Protein AF-A0A565AP96-F1 (afdb_monomer_lite)

pLDDT: mean 85.31, std 14.48, range [51.69, 97.5]

Secondary structure (DSSP, 8-state):
-EETTEE------------BTTB-S-SS-----HHHHHHTSSBGGGG-EEETTTTEEE-TTS-HHHHHHHT---BSS---

InterPro domains:
  IPR002646 Poly A polymerase, head domain [PF01743] (5-73)
  IPR043519 Nucleotidyltransferase superfamily [G3DSA:3.30.460.10] (1-69)
  IPR043519 Nucleotidyltransferase superfamily [SSF81301] (3-70)

Structure (mmCIF, N/CA/C/O backbone):
data_AF-A0A565AP96-F1
#
_entry.id   AF-A0A565AP96-F1
#
loop_
_atom_site.group_PDB
_atom_site.id
_atom_site.type_symbol
_atom_site.label_atom_id
_atom_site.label_alt_id
_atom_site.label_comp_id
_atom_site.label_asym_id
_atom_site.label_entity_id
_atom_site.label_seq_id
_atom_site.pdbx_PDB_ins_code
_atom_site.Cartn_x
_atom_site.Cartn_y
_atom_site.Cartn_z
_atom_site.occupancy
_atom_site.B_iso_or_equiv
_atom_site.auth_seq_id
_atom_site.auth_comp_id
_atom_site.auth_asym_id
_atom_site.auth_atom_id
_atom_site.pdbx_PDB_model_num
ATOM 1 N N . MET A 1 1 ? -4.260 -17.902 -8.252 1.00 88.19 1 MET A N 1
ATOM 2 C CA . MET A 1 1 ? -4.003 -19.272 -7.721 1.00 88.19 1 MET A CA 1
ATOM 3 C C . MET A 1 1 ? -4.943 -19.536 -6.546 1.00 88.19 1 MET A C 1
ATOM 5 O O . MET A 1 1 ? -5.304 -18.577 -5.881 1.00 88.19 1 MET A O 1
ATOM 9 N N . ARG A 1 2 ? -5.367 -20.781 -6.272 1.00 93.75 2 ARG A N 1
ATOM 10 C CA . ARG A 1 2 ? -6.218 -21.082 -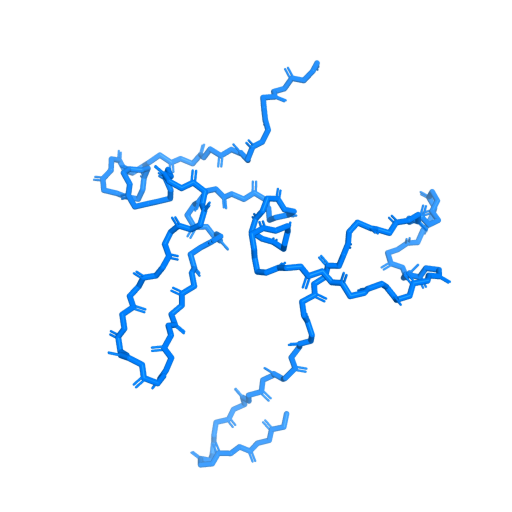5.104 1.00 93.75 2 ARG A CA 1
ATOM 11 C C . ARG A 1 2 ? -5.387 -21.675 -3.962 1.00 93.75 2 ARG A C 1
ATOM 13 O O . ARG A 1 2 ? -4.792 -22.731 -4.141 1.00 93.75 2 ARG A O 1
ATOM 20 N N . LEU A 1 3 ? -5.353 -21.011 -2.809 1.00 94.31 3 LEU A N 1
ATOM 21 C CA . LEU A 1 3 ? -4.647 -21.445 -1.596 1.00 94.31 3 LEU A CA 1
ATOM 22 C C . LEU A 1 3 ? -5.619 -21.420 -0.418 1.00 94.31 3 LEU A C 1
ATOM 24 O O . LEU A 1 3 ? -6.343 -20.445 -0.251 1.00 94.31 3 LEU A O 1
ATOM 28 N N . TYR A 1 4 ? -5.671 -22.493 0.377 1.00 93.94 4 TYR A N 1
ATOM 29 C CA . TYR A 1 4 ? -6.615 -22.627 1.502 1.00 93.94 4 TYR A CA 1
ATOM 30 C C . TYR A 1 4 ? -8.057 -22.234 1.139 1.00 93.94 4 TYR A C 1
ATOM 32 O O . TYR A 1 4 ? -8.745 -21.528 1.869 1.00 93.94 4 TYR A O 1
ATOM 40 N N . ASN A 1 5 ? -8.505 -22.686 -0.035 1.00 94.38 5 ASN A N 1
ATOM 41 C CA . ASN A 1 5 ? -9.818 -22.391 -0.606 1.00 94.38 5 ASN A CA 1
ATOM 42 C C . ASN A 1 5 ? -10.072 -20.919 -1.005 1.00 94.38 5 ASN A C 1
ATOM 44 O O . ASN A 1 5 ? -11.157 -20.643 -1.516 1.00 94.38 5 ASN A O 1
ATOM 48 N N . GLN A 1 6 ? -9.081 -20.030 -0.880 1.00 96.06 6 GLN A N 1
ATOM 49 C CA . GLN A 1 6 ? -9.135 -18.622 -1.281 1.00 96.06 6 GLN A CA 1
ATOM 50 C C . GLN A 1 6 ? -8.405 -18.358 -2.597 1.00 96.06 6 GLN A C 1
ATOM 52 O O . GLN A 1 6 ? -7.395 -18.996 -2.901 1.00 96.06 6 GLN A O 1
ATOM 57 N N . TRP A 1 7 ? -8.908 -17.401 -3.375 1.00 96.94 7 TRP A N 1
ATOM 58 C CA . TRP A 1 7 ? -8.220 -16.901 -4.563 1.00 96.94 7 TRP A CA 1
ATOM 59 C C . TRP A 1 7 ? -7.152 -15.892 -4.153 1.00 96.94 7 TRP A C 1
ATOM 61 O O . TRP A 1 7 ? -7.449 -14.899 -3.498 1.00 96.94 7 TRP A O 1
ATOM 71 N N . ILE A 1 8 ? -5.909 -16.182 -4.527 1.00 94.50 8 ILE A N 1
ATOM 72 C CA . ILE A 1 8 ? -4.744 -15.344 -4.262 1.00 94.50 8 ILE A CA 1
ATOM 73 C C . ILE A 1 8 ? -4.055 -15.035 -5.583 1.00 94.50 8 ILE A C 1
ATOM 75 O O . ILE A 1 8 ? -3.677 -15.948 -6.333 1.00 94.50 8 ILE A O 1
ATOM 79 N N . ASP A 1 9 ? -3.870 -13.745 -5.827 1.00 93.44 9 ASP A N 1
ATOM 80 C CA . ASP A 1 9 ? -3.138 -13.230 -6.971 1.00 93.44 9 ASP A CA 1
ATOM 81 C C . ASP A 1 9 ? -1.711 -12.888 -6.559 1.00 93.44 9 ASP A C 1
ATOM 83 O O . ASP A 1 9 ? -1.472 -12.148 -5.606 1.00 93.44 9 ASP A O 1
ATOM 87 N N . PHE A 1 10 ? -0.756 -13.453 -7.292 1.00 90.81 10 PHE A N 1
ATOM 88 C CA . PHE A 1 10 ? 0.662 -13.161 -7.137 1.00 90.81 10 PHE A CA 1
ATOM 89 C C . PHE A 1 10 ? 1.035 -12.189 -8.240 1.00 90.81 10 PHE A C 1
ATOM 91 O O . PHE A 1 10 ? 1.035 -12.546 -9.418 1.00 90.81 10 PHE A O 1
ATOM 98 N N . VAL A 1 11 ? 1.299 -10.948 -7.851 1.00 87.50 11 VAL A N 1
ATOM 99 C CA . VAL A 1 11 ? 1.659 -9.869 -8.765 1.00 87.50 11 VAL A CA 1
ATOM 100 C C . VAL A 1 11 ? 3.052 -9.372 -8.416 1.00 87.50 11 VAL A C 1
ATOM 102 O O . VAL A 1 11 ? 3.399 -9.249 -7.243 1.00 87.50 11 VAL A O 1
ATOM 105 N N . HIS A 1 12 ? 3.861 -9.102 -9.436 1.00 85.12 12 HIS A N 1
ATOM 106 C CA . HIS A 1 12 ? 5.083 -8.328 -9.249 1.00 85.12 12 HIS A CA 1
ATOM 107 C C . HIS A 1 12 ? 4.746 -6.857 -8.993 1.00 85.12 12 HIS A C 1
ATOM 109 O O . HIS A 1 12 ? 3.656 -6.385 -9.338 1.00 85.12 12 HIS A O 1
ATOM 115 N N . LEU A 1 13 ? 5.705 -6.145 -8.400 1.00 86.19 13 LEU A N 1
ATOM 116 C CA . LEU A 1 13 ? 5.680 -4.689 -8.345 1.00 86.19 13 LEU A CA 1
ATOM 117 C C . LEU A 1 13 ? 5.712 -4.143 -9.781 1.00 86.19 13 LEU A C 1
ATOM 119 O O . LEU A 1 13 ? 6.361 -4.727 -10.653 1.00 86.19 13 LEU A O 1
ATOM 123 N N . ARG A 1 14 ? 4.955 -3.077 -10.039 1.00 75.75 14 ARG A N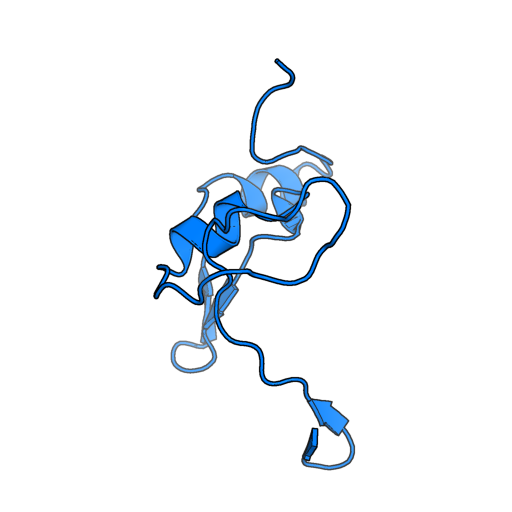 1
ATOM 124 C CA . ARG A 1 14 ? 4.815 -2.495 -11.375 1.00 75.75 14 ARG A CA 1
ATOM 125 C C . ARG A 1 14 ? 5.728 -1.280 -11.491 1.00 75.75 14 ARG A C 1
ATOM 127 O O . ARG A 1 14 ? 5.483 -0.279 -10.822 1.00 75.75 14 ARG A O 1
ATOM 134 N N . SER A 1 15 ? 6.729 -1.356 -12.364 1.00 69.81 15 SER A N 1
ATOM 135 C CA . SER A 1 15 ? 7.559 -0.202 -12.704 1.00 69.81 15 SER A CA 1
ATOM 136 C C . SER A 1 15 ? 6.780 0.807 -13.549 1.00 69.81 15 SER A C 1
ATOM 138 O O . SER A 1 15 ? 5.740 0.488 -14.143 1.00 69.81 15 SER A O 1
ATOM 140 N N . GLU A 1 16 ? 7.280 2.042 -13.609 1.00 59.47 16 GLU A N 1
ATOM 141 C CA . GLU A 1 16 ? 6.951 2.909 -14.735 1.00 59.47 16 GLU A CA 1
ATOM 142 C C . GLU A 1 16 ? 7.360 2.173 -16.009 1.00 59.47 16 GLU A C 1
ATOM 144 O O . GLU A 1 16 ? 8.490 1.713 -16.150 1.00 59.47 16 GLU A O 1
ATOM 149 N N . GLU A 1 17 ? 6.404 1.979 -16.903 1.00 58.91 17 GLU A N 1
ATOM 150 C CA . GLU A 1 17 ? 6.675 1.434 -18.216 1.00 58.91 17 GLU A CA 1
ATOM 151 C C . GLU A 1 17 ? 6.172 2.420 -19.248 1.00 58.91 17 GLU A C 1
ATOM 153 O O . GLU A 1 17 ? 5.115 3.032 -19.064 1.00 58.91 17 GLU A O 1
ATOM 158 N N . ASP A 1 18 ? 6.933 2.519 -20.339 1.00 51.69 18 ASP A N 1
ATOM 159 C CA . ASP A 1 18 ? 6.498 2.996 -21.645 1.00 51.69 18 ASP A CA 1
ATOM 160 C C . ASP A 1 18 ? 5.251 2.211 -22.070 1.00 51.69 18 ASP A C 1
ATOM 162 O O . ASP A 1 18 ? 5.312 1.263 -22.862 1.00 51.69 18 ASP A O 1
ATOM 166 N N . TYR A 1 19 ? 4.101 2.582 -21.512 1.00 54.75 19 TYR A N 1
ATOM 167 C CA . TYR A 1 19 ? 2.822 2.124 -22.003 1.00 54.75 19 TYR A CA 1
ATOM 168 C C . TYR A 1 19 ? 2.757 2.532 -23.466 1.00 54.75 19 TYR A C 1
ATOM 170 O O . TYR A 1 19 ? 2.992 3.689 -23.829 1.00 54.75 19 TYR A O 1
ATOM 178 N N . ASP A 1 20 ? 2.448 1.567 -24.328 1.00 55.72 20 ASP A N 1
ATOM 179 C CA . ASP A 1 20 ? 1.992 1.924 -25.656 1.00 55.72 20 ASP A CA 1
ATOM 180 C C . ASP A 1 20 ? 0.814 2.887 -25.478 1.00 55.72 20 ASP A C 1
ATOM 182 O O . ASP A 1 20 ? -0.068 2.634 -24.655 1.00 55.72 20 ASP A O 1
ATOM 186 N N . VAL A 1 21 ? 0.782 3.982 -26.238 1.00 63.25 21 VAL A N 1
ATOM 187 C CA . VAL A 1 21 ? -0.282 4.997 -26.152 1.00 63.25 21 VAL A CA 1
ATOM 188 C C . VAL A 1 21 ? -1.674 4.349 -26.264 1.00 63.25 21 VAL A C 1
ATOM 190 O O . VAL A 1 21 ? -2.655 4.880 -25.748 1.00 63.25 21 VAL A O 1
ATOM 193 N N . ASN A 1 22 ? -1.746 3.159 -26.873 1.00 68.31 22 ASN A N 1
ATOM 194 C CA . ASN A 1 22 ? -2.969 2.393 -27.078 1.00 68.31 22 ASN A CA 1
ATOM 195 C C . ASN A 1 22 ? -3.082 1.091 -26.257 1.00 68.31 22 ASN A C 1
ATOM 197 O O . ASN A 1 22 ? -4.055 0.358 -26.440 1.00 68.31 22 ASN A O 1
ATOM 201 N N . SER A 1 23 ? -2.127 0.749 -25.383 1.00 62.56 23 SER A N 1
ATOM 202 C CA . SER A 1 23 ? -2.160 -0.523 -24.647 1.00 62.56 23 SER A CA 1
ATOM 203 C C . SER A 1 23 ? -1.622 -0.416 -23.227 1.00 62.56 23 SER A C 1
ATOM 205 O O . SER A 1 23 ? -0.559 0.133 -22.964 1.00 62.56 23 SER A O 1
ATOM 207 N N . ARG A 1 24 ? -2.330 -1.065 -22.298 1.00 63.47 24 ARG A N 1
ATOM 208 C CA . ARG A 1 24 ? -1.870 -1.276 -20.917 1.00 63.47 24 ARG A CA 1
ATOM 209 C C . ARG A 1 24 ? -0.834 -2.396 -20.801 1.00 63.47 24 ARG A C 1
ATOM 211 O O . ARG A 1 24 ? -0.516 -2.800 -19.685 1.00 63.47 24 ARG A O 1
ATOM 218 N N . MET A 1 25 ? -0.372 -2.939 -21.930 1.00 58.78 25 MET A N 1
ATOM 219 C CA . MET A 1 25 ? 0.613 -4.003 -21.934 1.00 58.78 25 MET A CA 1
ATOM 220 C C . MET A 1 25 ? 2.026 -3.409 -21.827 1.00 58.78 25 MET A C 1
ATOM 222 O O . MET A 1 25 ? 2.409 -2.616 -22.689 1.00 58.78 25 MET A O 1
ATOM 226 N N . PRO A 1 26 ? 2.775 -3.781 -20.783 1.00 55.28 26 PRO A N 1
ATOM 227 C CA . PRO A 1 26 ? 4.131 -3.310 -20.565 1.00 55.28 26 PRO A CA 1
ATOM 228 C C . PRO A 1 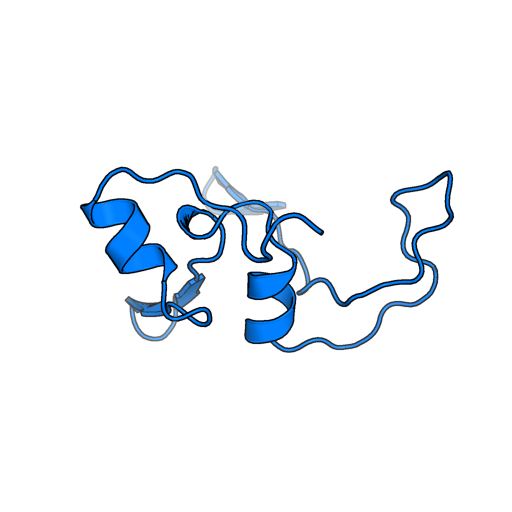26 ? 5.094 -3.685 -21.717 1.00 55.28 26 PRO A C 1
ATOM 230 O O . PRO A 1 26 ? 5.066 -4.825 -22.188 1.00 55.28 26 PRO A O 1
ATOM 233 N N . ARG A 1 27 ? 5.928 -2.744 -22.200 1.00 58.78 27 ARG A N 1
ATOM 234 C CA . ARG A 1 27 ? 6.951 -2.992 -23.245 1.00 58.78 27 ARG A CA 1
ATOM 235 C C . ARG A 1 27 ? 8.264 -3.545 -22.678 1.00 58.78 27 ARG A C 1
ATOM 237 O O . ARG A 1 27 ? 9.002 -4.197 -23.419 1.00 58.78 27 ARG A O 1
ATOM 244 N N . LYS A 1 28 ? 8.570 -3.295 -21.402 1.00 58.19 28 LYS A N 1
ATOM 245 C CA . LYS A 1 28 ? 9.815 -3.701 -20.743 1.00 58.19 28 LYS A CA 1
ATOM 246 C C . LYS A 1 28 ? 9.612 -3.806 -19.231 1.00 58.19 28 LYS A C 1
ATOM 248 O O . LYS A 1 28 ? 9.566 -2.798 -18.544 1.00 58.19 28 LYS A O 1
ATOM 253 N N . VAL A 1 29 ? 9.625 -5.033 -18.716 1.00 58.47 29 VAL A N 1
ATOM 254 C CA . VAL A 1 29 ? 9.555 -5.288 -17.271 1.00 58.47 29 VAL A CA 1
ATOM 255 C C . VAL A 1 29 ? 10.847 -4.810 -16.606 1.00 58.47 29 VAL A C 1
ATOM 257 O O . VAL A 1 29 ? 11.893 -5.446 -16.759 1.00 58.47 29 VAL A O 1
ATOM 260 N N . GLU A 1 30 ? 10.781 -3.703 -15.868 1.00 67.38 30 GLU A N 1
ATOM 261 C CA . GLU A 1 30 ? 11.874 -3.233 -15.016 1.00 67.38 30 GLU A CA 1
ATOM 262 C C . GLU A 1 30 ? 11.611 -3.599 -13.551 1.00 67.38 30 GLU A C 1
ATOM 264 O O . GLU A 1 30 ? 10.472 -3.708 -13.095 1.00 67.38 30 GLU A O 1
ATOM 269 N N . PHE A 1 31 ? 12.684 -3.837 -12.795 1.00 72.00 31 PHE A N 1
ATOM 270 C CA . PHE A 1 31 ? 12.564 -3.997 -11.352 1.00 72.00 31 PHE A CA 1
ATOM 271 C C . PHE A 1 31 ? 12.231 -2.639 -10.747 1.00 72.00 31 PHE A C 1
ATOM 273 O O . PHE A 1 31 ? 13.019 -1.711 -10.890 1.00 72.00 31 PHE A O 1
ATOM 280 N N . CYS A 1 32 ? 11.109 -2.541 -10.039 1.00 79.19 32 CYS A N 1
ATOM 281 C CA . CYS A 1 32 ? 10.797 -1.360 -9.248 1.00 79.19 32 CYS A CA 1
ATOM 282 C C . CYS A 1 32 ? 10.794 -1.671 -7.755 1.00 79.19 32 CYS A C 1
ATOM 284 O O . CYS A 1 32 ? 10.599 -2.804 -7.299 1.00 79.19 32 CYS A O 1
ATOM 286 N N . THR A 1 33 ? 11.010 -0.621 -6.986 1.00 89.25 33 THR A N 1
ATOM 287 C CA . THR A 1 33 ? 10.860 -0.604 -5.542 1.00 89.25 33 THR A CA 1
ATOM 288 C C . THR A 1 33 ? 9.378 -0.600 -5.161 1.00 89.25 33 THR A C 1
ATOM 290 O O . THR A 1 33 ? 8.491 -0.279 -5.955 1.00 89.25 33 THR A O 1
ATOM 293 N N . ARG A 1 34 ? 9.085 -0.968 -3.908 1.00 91.00 34 ARG A N 1
ATOM 294 C CA . ARG A 1 34 ? 7.715 -0.886 -3.373 1.00 91.00 34 ARG A CA 1
ATOM 295 C C . ARG A 1 34 ? 7.205 0.557 -3.355 1.00 91.00 34 ARG A C 1
ATOM 297 O O . ARG A 1 34 ? 6.013 0.775 -3.523 1.00 91.00 34 ARG A O 1
ATOM 304 N N . GLU A 1 35 ? 8.107 1.515 -3.150 1.00 91.62 35 GLU A N 1
ATOM 305 C CA . GLU A 1 35 ? 7.793 2.942 -3.133 1.00 91.62 35 GLU A CA 1
ATOM 306 C C . GLU A 1 35 ? 7.361 3.425 -4.524 1.00 91.62 35 GLU A C 1
ATOM 308 O O . GLU A 1 35 ? 6.303 4.036 -4.651 1.00 91.62 35 GLU A O 1
ATOM 313 N N . GLU A 1 36 ? 8.092 3.058 -5.579 1.00 90.06 36 GLU A N 1
ATOM 314 C CA . GLU A 1 36 ? 7.710 3.372 -6.965 1.00 90.06 36 GLU A CA 1
ATOM 315 C C . GLU A 1 36 ? 6.347 2.759 -7.349 1.00 90.06 36 GLU A C 1
ATOM 317 O O . GLU A 1 36 ? 5.508 3.456 -7.922 1.00 90.06 36 GLU A O 1
ATOM 322 N N . ASP A 1 37 ? 6.058 1.502 -6.966 1.00 90.56 37 ASP A N 1
ATOM 323 C CA . ASP A 1 37 ? 4.718 0.915 -7.188 1.00 90.56 37 ASP A CA 1
ATOM 324 C C . ASP A 1 37 ? 3.629 1.692 -6.432 1.00 90.56 37 ASP A C 1
ATOM 326 O O . ASP A 1 37 ? 2.537 1.885 -6.970 1.00 90.56 37 ASP A O 1
ATOM 330 N N . ALA A 1 38 ? 3.925 2.161 -5.212 1.00 92.38 38 ALA A N 1
ATOM 331 C CA . ALA A 1 38 ? 3.004 2.942 -4.389 1.00 92.38 38 ALA A CA 1
ATOM 332 C C . ALA A 1 38 ? 2.602 4.253 -5.083 1.00 92.38 38 ALA A C 1
ATOM 334 O O . ALA A 1 38 ? 1.410 4.557 -5.180 1.00 92.38 38 ALA A O 1
ATOM 335 N N . TYR A 1 39 ? 3.579 4.991 -5.620 1.00 90.88 39 TYR A N 1
ATOM 336 C CA . TYR A 1 39 ? 3.344 6.252 -6.333 1.00 90.88 39 TYR A CA 1
ATOM 337 C C . TYR A 1 39 ? 2.608 6.072 -7.666 1.00 90.88 39 TYR A C 1
ATOM 339 O O . TYR A 1 39 ? 1.926 6.993 -8.114 1.00 90.88 39 TYR A O 1
ATOM 347 N N . ARG A 1 40 ? 2.670 4.881 -8.272 1.00 87.50 40 ARG A N 1
ATOM 348 C CA . ARG A 1 40 ? 1.927 4.545 -9.497 1.00 87.50 40 ARG A CA 1
ATOM 349 C C . ARG A 1 40 ? 0.456 4.188 -9.250 1.00 87.50 40 ARG A C 1
ATOM 351 O O . ARG A 1 40 ? -0.299 3.966 -10.204 1.00 87.50 40 ARG A O 1
ATOM 358 N N . ARG A 1 41 ? 0.040 4.035 -7.990 1.00 89.94 41 ARG A N 1
ATOM 359 C CA . ARG A 1 41 ? -1.365 3.783 -7.647 1.00 89.94 41 ARG A CA 1
ATOM 360 C C . ARG A 1 41 ? -2.195 5.036 -7.887 1.00 89.94 41 ARG A C 1
ATOM 362 O O . ARG A 1 41 ? -1.704 6.157 -7.890 1.00 89.94 41 ARG A O 1
ATOM 369 N N . ASP A 1 42 ? -3.483 4.815 -8.088 1.00 90.69 42 ASP A N 1
ATOM 370 C CA . ASP A 1 42 ? -4.458 5.870 -8.318 1.00 90.69 42 ASP A CA 1
ATOM 371 C C . ASP A 1 42 ? -4.613 6.786 -7.098 1.00 90.69 42 ASP A C 1
ATOM 373 O O . ASP A 1 42 ? -4.529 8.006 -7.233 1.00 90.69 42 ASP A O 1
ATOM 377 N N . LEU A 1 43 ? -4.811 6.198 -5.917 1.00 94.69 43 LEU A N 1
ATOM 378 C CA . LEU A 1 43 ? -5.171 6.902 -4.690 1.00 94.69 43 LEU A CA 1
ATOM 379 C C . LEU A 1 43 ? -4.179 6.637 -3.556 1.00 94.69 43 LEU A C 1
ATOM 381 O O . LEU A 1 43 ? -3.662 5.525 -3.422 1.00 94.69 43 LEU A O 1
ATOM 385 N N . THR A 1 44 ? -3.997 7.631 -2.684 1.00 95.62 44 THR A N 1
ATOM 386 C CA . THR A 1 44 ? -3.148 7.544 -1.479 1.00 95.62 44 THR A CA 1
ATOM 387 C C . THR A 1 44 ? -3.575 6.419 -0.539 1.00 95.62 44 THR A C 1
ATOM 389 O O . THR A 1 44 ? -2.745 5.684 -0.013 1.00 95.62 44 THR A O 1
ATOM 392 N N . ILE A 1 45 ? -4.879 6.195 -0.386 1.00 96.44 45 ILE A N 1
ATOM 393 C CA . ILE A 1 45 ? -5.409 5.104 0.446 1.00 96.44 45 ILE A CA 1
ATOM 394 C C . ILE A 1 45 ? -5.210 3.710 -0.179 1.00 96.44 45 ILE A C 1
ATOM 396 O O . ILE A 1 45 ? -5.191 2.711 0.537 1.00 96.44 45 ILE A O 1
ATOM 400 N N . ASN A 1 46 ? -5.026 3.637 -1.503 1.00 94.94 46 ASN A N 1
ATOM 401 C CA . ASN A 1 46 ? -4.832 2.391 -2.256 1.00 94.94 46 ASN A CA 1
ATOM 402 C C . ASN A 1 46 ? -3.346 2.038 -2.459 1.00 94.94 46 ASN A C 1
ATOM 404 O O . ASN A 1 46 ? -3.036 1.050 -3.129 1.00 94.94 46 ASN A O 1
ATOM 408 N N . SER A 1 47 ? -2.429 2.836 -1.905 1.00 95.31 47 SER A N 1
ATOM 409 C CA . SER A 1 47 ? -0.978 2.627 -1.982 1.00 95.31 47 SER A CA 1
ATOM 410 C C . SER A 1 47 ? -0.356 2.144 -0.675 1.00 95.31 47 SER A C 1
ATOM 412 O O . SER A 1 47 ? 0.858 2.234 -0.497 1.00 95.31 47 SER A O 1
ATOM 414 N N . LEU A 1 48 ? -1.180 1.667 0.257 1.00 96.31 48 LEU A N 1
ATOM 415 C CA . LEU A 1 48 ? -0.729 1.099 1.521 1.00 96.31 48 LEU A CA 1
ATOM 416 C C . LEU A 1 48 ? -0.331 -0.368 1.335 1.00 96.31 48 LEU A C 1
ATOM 418 O O . LEU A 1 48 ? -1.053 -1.145 0.706 1.00 96.31 48 LEU A O 1
ATOM 422 N N . PHE A 1 49 ? 0.798 -0.759 1.924 1.00 96.31 49 PHE A N 1
ATOM 423 C CA . PHE A 1 49 ? 1.292 -2.133 1.892 1.00 96.31 49 PHE A CA 1
ATOM 424 C C . PHE A 1 49 ? 1.140 -2.780 3.261 1.00 96.31 49 PHE A C 1
ATOM 426 O O . PHE A 1 49 ? 1.431 -2.170 4.284 1.00 96.31 49 PHE A O 1
ATOM 433 N N . TYR A 1 50 ? 0.705 -4.037 3.291 1.00 96.25 50 TYR A N 1
ATOM 434 C CA . TYR A 1 50 ? 0.715 -4.832 4.513 1.00 96.25 50 TYR A CA 1
ATOM 435 C C . TYR A 1 50 ? 1.840 -5.861 4.445 1.00 96.25 50 TYR A C 1
ATOM 437 O O . TYR A 1 50 ? 1.837 -6.750 3.590 1.00 96.25 50 TYR A O 1
ATOM 445 N N . ASN A 1 51 ? 2.810 -5.742 5.347 1.00 95.88 51 ASN A N 1
ATOM 446 C CA . ASN A 1 51 ? 3.953 -6.636 5.394 1.00 95.88 51 ASN A CA 1
ATOM 447 C C . ASN A 1 51 ? 3.600 -7.892 6.194 1.00 95.88 51 ASN A C 1
ATOM 449 O O . ASN A 1 51 ? 3.512 -7.867 7.418 1.00 95.88 51 ASN A O 1
ATOM 453 N N . ILE A 1 52 ? 3.433 -9.016 5.501 1.00 95.19 52 ILE A N 1
ATOM 454 C CA . ILE A 1 52 ? 3.042 -10.291 6.119 1.00 95.19 52 ILE A CA 1
ATOM 455 C C . ILE A 1 52 ? 4.126 -10.910 7.017 1.00 95.19 52 ILE A C 1
ATOM 457 O O . ILE A 1 52 ? 3.809 -11.779 7.824 1.00 95.19 52 ILE A O 1
ATOM 461 N N . HIS A 1 53 ? 5.390 -10.489 6.892 1.00 96.38 53 HIS A N 1
ATOM 462 C CA . HIS A 1 53 ? 6.477 -10.980 7.743 1.00 96.38 53 HIS A CA 1
ATOM 463 C C . HIS A 1 53 ? 6.514 -10.256 9.089 1.00 96.38 53 HIS A C 1
ATOM 465 O O . HIS A 1 53 ? 6.786 -10.880 10.111 1.00 96.38 53 HIS A O 1
ATOM 471 N N . THR A 1 54 ? 6.254 -8.946 9.092 1.00 97.50 54 THR A N 1
ATOM 472 C CA . THR A 1 54 ? 6.289 -8.115 10.307 1.00 97.50 54 THR A CA 1
ATOM 473 C C . THR A 1 54 ? 4.906 -7.883 10.914 1.00 97.50 54 THR A C 1
ATOM 475 O O . THR A 1 54 ? 4.807 -7.498 12.075 1.00 97.50 54 THR A O 1
ATOM 478 N N . GLY A 1 55 ? 3.837 -8.109 10.148 1.00 97.12 55 GLY A N 1
ATOM 479 C CA . GLY A 1 55 ? 2.460 -7.809 10.532 1.00 97.12 55 GLY A CA 1
ATOM 480 C C . GLY A 1 55 ? 2.134 -6.312 10.554 1.00 97.12 55 GLY A C 1
ATOM 481 O O . GLY A 1 55 ? 1.116 -5.924 11.132 1.00 97.12 55 GLY A O 1
ATOM 482 N N . LEU A 1 56 ? 2.990 -5.471 9.964 1.00 96.94 56 LEU A N 1
ATOM 483 C CA . LEU A 1 56 ? 2.877 -4.014 10.013 1.00 96.94 56 LEU A CA 1
ATOM 484 C C . LEU A 1 56 ? 2.344 -3.432 8.702 1.00 96.94 56 LEU A C 1
ATOM 486 O O . LEU A 1 56 ? 2.628 -3.928 7.611 1.00 96.94 56 LEU A O 1
ATOM 490 N N . LEU A 1 57 ? 1.592 -2.339 8.837 1.00 95.88 57 LEU A N 1
ATOM 491 C CA . LEU A 1 57 ? 1.191 -1.483 7.727 1.00 95.88 57 LEU A CA 1
ATOM 492 C C . LEU A 1 57 ? 2.350 -0.546 7.362 1.00 95.88 57 LEU A C 1
ATOM 494 O O . LEU A 1 57 ? 2.921 0.109 8.233 1.00 95.88 57 LEU A O 1
ATOM 498 N N . GLU A 1 58 ? 2.666 -0.467 6.078 1.00 97.06 58 GLU A N 1
ATOM 499 C CA . GLU A 1 58 ? 3.719 0.363 5.507 1.00 97.06 58 GLU A CA 1
ATOM 500 C C . GLU A 1 58 ? 3.080 1.419 4.596 1.00 97.06 58 GLU A C 1
ATOM 502 O O . GLU A 1 58 ? 2.439 1.096 3.592 1.00 97.06 58 GLU A O 1
ATOM 507 N N . ASP A 1 59 ? 3.264 2.691 4.949 1.00 96.81 59 ASP A N 1
ATOM 508 C CA . ASP A 1 59 ? 2.864 3.836 4.129 1.00 96.81 59 ASP A CA 1
ATOM 509 C C . ASP A 1 59 ? 4.102 4.460 3.489 1.00 96.81 59 ASP A C 1
ATOM 511 O O . ASP A 1 59 ? 4.738 5.352 4.046 1.00 96.81 59 ASP A O 1
ATOM 515 N N . LEU A 1 60 ? 4.458 3.950 2.312 1.00 94.88 60 LEU A N 1
ATOM 516 C CA . LEU A 1 60 ? 5.656 4.373 1.580 1.00 94.88 60 LEU A CA 1
ATOM 517 C C . LEU A 1 60 ? 5.510 5.773 0.966 1.00 94.88 60 LEU A C 1
ATOM 519 O O . LEU A 1 60 ? 6.503 6.393 0.613 1.00 94.88 60 LEU A O 1
ATOM 523 N N . THR A 1 61 ? 4.280 6.284 0.870 1.00 93.19 61 THR A N 1
ATOM 524 C CA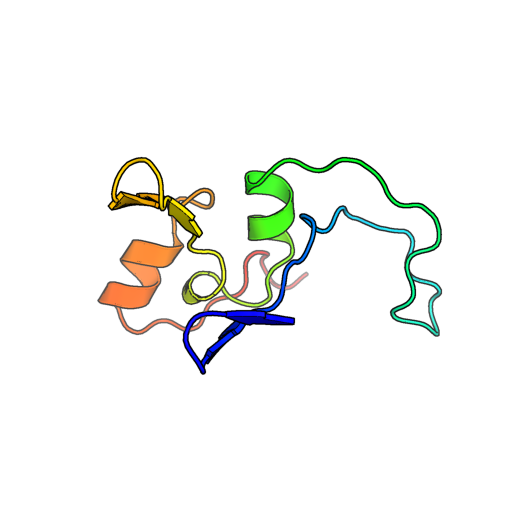 . THR A 1 61 ? 3.987 7.638 0.369 1.00 93.19 61 THR A CA 1
ATOM 525 C C . THR A 1 61 ? 3.902 8.676 1.489 1.00 93.19 61 THR A C 1
ATOM 527 O O . THR A 1 61 ? 3.846 9.875 1.220 1.00 93.19 61 THR A O 1
ATOM 530 N N . GLY A 1 62 ? 3.830 8.221 2.745 1.00 94.81 62 GLY A N 1
ATOM 531 C CA . GLY A 1 62 ? 3.687 9.052 3.941 1.00 94.81 62 GLY A CA 1
ATOM 532 C C . GLY A 1 62 ? 2.358 9.805 4.063 1.00 94.81 62 GLY A C 1
ATOM 533 O O . GLY A 1 62 ? 2.254 10.689 4.909 1.00 94.81 62 GLY A O 1
ATOM 534 N N . ARG A 1 63 ? 1.361 9.515 3.216 1.00 94.38 63 ARG A N 1
ATOM 535 C CA . ARG A 1 63 ? 0.072 10.238 3.181 1.00 94.38 63 ARG A CA 1
ATOM 536 C C . ARG A 1 63 ? -1.149 9.335 3.289 1.00 94.38 63 ARG A C 1
ATOM 538 O O . ARG A 1 63 ? -2.199 9.797 3.733 1.00 94.38 63 ARG A O 1
ATOM 545 N N . GLY A 1 64 ? -1.038 8.069 2.891 1.00 95.94 64 GLY A N 1
ATOM 546 C CA . GLY A 1 64 ? -2.174 7.156 2.800 1.00 95.94 64 GLY A CA 1
ATOM 5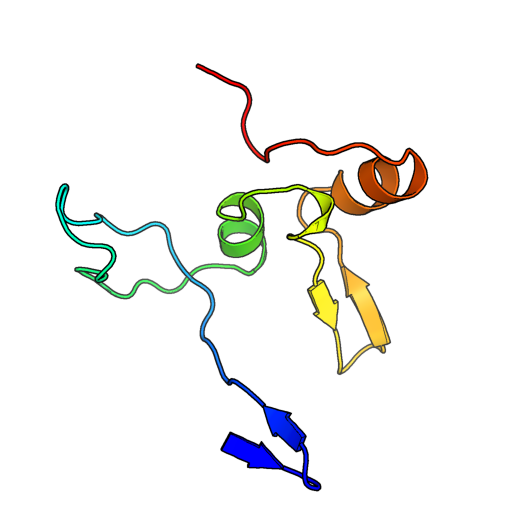47 C C . GLY A 1 64 ? -2.890 6.946 4.133 1.00 95.94 64 GLY A C 1
ATOM 548 O O . GLY A 1 64 ? -4.120 6.916 4.166 1.00 95.94 64 GLY A O 1
ATOM 549 N N . ILE A 1 65 ? -2.153 6.858 5.246 1.00 97.06 65 ILE A N 1
ATOM 550 C CA . ILE A 1 65 ? -2.754 6.669 6.577 1.00 97.06 65 ILE A CA 1
ATOM 551 C C . ILE A 1 65 ? -3.542 7.907 7.017 1.00 97.06 65 ILE A C 1
ATOM 553 O O . ILE A 1 65 ? -4.654 7.778 7.537 1.00 97.06 65 ILE A O 1
ATOM 557 N 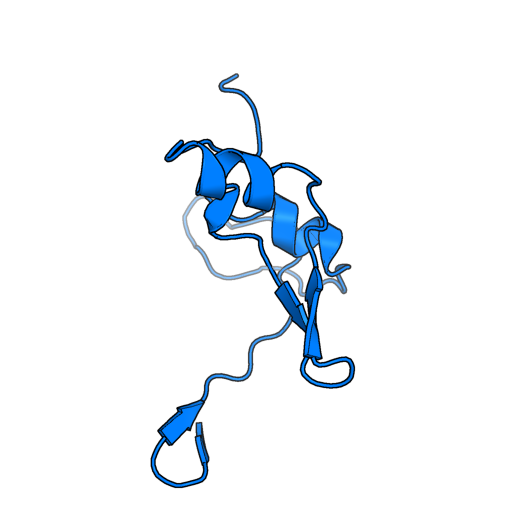N . ASP A 1 66 ? -2.978 9.097 6.830 1.00 96.88 66 ASP A N 1
ATOM 558 C CA . ASP A 1 66 ? -3.609 10.343 7.265 1.00 96.88 66 ASP A CA 1
ATOM 559 C C . ASP A 1 66 ? -4.820 10.690 6.391 1.00 96.88 66 ASP A C 1
ATOM 561 O O . ASP A 1 66 ? -5.869 11.091 6.910 1.00 96.88 66 ASP A O 1
ATOM 565 N N . ASP A 1 67 ? -4.733 10.443 5.082 1.00 96.75 67 ASP A N 1
ATOM 566 C CA . ASP A 1 67 ? -5.864 10.576 4.160 1.00 96.75 67 ASP A CA 1
ATOM 567 C C . ASP A 1 67 ? -6.983 9.581 4.487 1.00 96.75 67 ASP A C 1
ATOM 569 O O . ASP A 1 67 ? -8.154 9.963 4.520 1.00 96.75 67 ASP A O 1
ATOM 573 N N . LEU A 1 68 ? -6.644 8.332 4.829 1.00 96.50 68 LEU A N 1
ATOM 574 C CA . LEU A 1 68 ? -7.631 7.334 5.242 1.00 96.50 68 LEU A CA 1
ATOM 575 C C . LEU A 1 68 ? -8.350 7.747 6.534 1.00 96.50 68 LEU A C 1
ATOM 577 O O . LEU A 1 68 ? -9.578 7.689 6.602 1.00 96.50 68 LEU A O 1
ATOM 581 N N . LYS A 1 69 ? -7.606 8.205 7.550 1.00 97.25 69 LYS A N 1
ATOM 582 C CA . LYS A 1 69 ? -8.177 8.670 8.829 1.00 97.25 69 LYS A CA 1
ATOM 583 C C . LYS A 1 69 ? -9.068 9.899 8.667 1.00 97.25 69 LYS A C 1
ATOM 585 O O . LYS A 1 69 ? -10.029 10.054 9.415 1.00 97.25 69 LYS A O 1
ATOM 590 N N . SER A 1 70 ? -8.740 10.769 7.716 1.00 97.19 70 SER A N 1
ATOM 591 C CA . SER A 1 70 ? -9.507 11.982 7.420 1.00 97.19 70 SER A CA 1
ATOM 592 C C . SER A 1 70 ? -10.617 11.773 6.382 1.00 97.19 70 SER A C 1
ATOM 594 O O . SER A 1 70 ? -11.355 12.713 6.094 1.00 97.19 70 SER A O 1
ATOM 596 N N . GLY A 1 71 ? -10.771 10.558 5.839 1.00 96.00 71 GLY A N 1
ATOM 597 C CA . GLY A 1 71 ? -11.798 10.232 4.846 1.00 96.00 71 GLY A CA 1
ATOM 598 C C . GLY A 1 71 ? -11.589 10.920 3.493 1.00 96.00 71 GLY A C 1
ATOM 599 O O . GLY A 1 71 ? -12.563 11.222 2.802 1.00 96.00 71 GLY A O 1
ATOM 600 N N . ARG A 1 72 ? -10.337 11.211 3.119 1.00 95.75 72 ARG A N 1
ATOM 601 C CA . ARG A 1 72 ? -9.985 11.921 1.884 1.00 95.75 72 ARG A CA 1
ATOM 602 C C . ARG A 1 72 ? -9.685 10.951 0.742 1.00 95.75 72 ARG A C 1
ATOM 604 O O . ARG A 1 72 ? -9.004 9.947 0.917 1.00 95.75 72 ARG A O 1
ATOM 611 N N . ILE A 1 73 ? -10.150 11.304 -0.455 1.00 95.25 73 ILE A N 1
ATOM 612 C CA . ILE A 1 73 ? -9.834 10.612 -1.710 1.00 95.25 73 ILE A CA 1
ATOM 613 C C . ILE A 1 73 ? -8.893 11.522 -2.500 1.00 95.25 73 ILE A C 1
ATOM 615 O O . ILE A 1 73 ? -9.322 12.555 -3.013 1.00 95.25 73 ILE A O 1
ATOM 619 N N . VAL A 1 74 ? -7.607 11.171 -2.543 1.00 94.50 74 VAL A N 1
ATOM 620 C CA . VAL A 1 74 ? -6.539 12.015 -3.104 1.00 94.50 74 VAL A CA 1
ATOM 621 C C . VAL A 1 74 ? -5.653 11.176 -4.019 1.00 94.50 74 VAL A C 1
ATOM 623 O O . VAL A 1 74 ? -5.345 10.029 -3.700 1.00 94.50 74 VAL A O 1
ATOM 626 N N . THR A 1 75 ? -5.250 11.740 -5.157 1.00 94.06 75 THR A N 1
ATOM 627 C CA . THR A 1 75 ? -4.287 11.125 -6.078 1.00 94.06 75 THR A CA 1
ATOM 628 C C . THR A 1 75 ? -2.851 11.274 -5.581 1.00 94.06 75 THR A C 1
ATOM 630 O O . THR A 1 75 ? -2.538 12.182 -4.811 1.00 94.06 75 THR A O 1
ATOM 633 N N . GLN A 1 76 ? -1.944 10.408 -6.043 1.00 88.31 76 GLN A N 1
ATOM 634 C CA . GLN A 1 76 ? -0.531 10.488 -5.646 1.00 88.31 76 GLN A CA 1
ATOM 635 C C . GLN A 1 76 ? 0.160 11.758 -6.144 1.00 88.31 76 GLN A C 1
ATOM 637 O O . GLN A 1 76 ? 0.977 12.353 -5.437 1.00 88.31 76 GLN A O 1
ATOM 642 N N . LEU A 1 77 ? -0.182 12.200 -7.349 1.00 80.88 77 LEU A N 1
ATOM 643 C CA . LEU A 1 77 ? 0.395 13.386 -7.962 1.00 80.88 77 LEU A CA 1
ATOM 644 C C . LEU A 1 77 ? -0.657 14.501 -8.046 1.00 80.88 77 LEU A C 1
ATOM 646 O O . LEU A 1 77 ? -1.848 14.202 -8.206 1.00 80.88 77 LEU A O 1
ATOM 650 N N . PRO A 1 78 ? -0.244 15.776 -7.908 1.00 74.44 78 PRO A N 1
ATOM 651 C CA . PRO A 1 78 ? -1.121 16.909 -8.169 1.00 74.44 78 PRO A CA 1
ATOM 652 C C . PRO A 1 78 ? -1.588 16.906 -9.630 1.00 74.44 78 PRO A C 1
ATOM 654 O O . PRO A 1 78 ? -0.923 16.359 -10.508 1.00 74.44 78 PRO A O 1
ATOM 657 N N . ALA A 1 79 ? -2.746 17.517 -9.883 1.00 70.50 79 ALA A N 1
ATOM 658 C CA . ALA A 1 79 ? -3.193 17.763 -11.247 1.00 70.50 79 ALA A CA 1
ATOM 659 C C . ALA A 1 79 ? -2.242 18.770 -11.909 1.00 70.50 79 ALA A C 1
ATOM 661 O O . ALA A 1 79 ? -2.010 19.846 -11.352 1.00 70.50 79 ALA A O 1
ATOM 662 N N . ASN A 1 80 ? -1.692 18.390 -13.062 1.00 54.78 80 ASN A N 1
ATOM 663 C CA . ASN A 1 80 ? -0.906 19.267 -13.930 1.00 54.78 80 ASN A CA 1
ATOM 664 C C . ASN A 1 80 ? -1.822 20.145 -14.785 1.00 54.78 80 ASN A C 1
ATOM 666 O O . ASN A 1 80 ? -2.900 19.643 -15.182 1.00 54.78 80 ASN A O 1
#

Organism: NCBI:txid586526

Foldseek 3Di:
DADPNDDDDDDAQAADAPADPPHPDGPDDDHDDLLRSLLVDFWQLVSWDQDPVVRDIDRSLVCNVVCVVVVHTDGSDDDD

Sequence (80 aa):
MRLYNQWIDFVHLRSEEDYDVNSRMPRKVEFCTREEDAYRRDLTINSLFYNIHTGLLEDLTGRGIDDLKSGRIVTQLPAN

Radius of gyration: 14.87 Å; chains: 1; bounding box: 24×42×38 Å